Protein AF-A0A8X6W8P4-F1 (afdb_monomer_lite)

InterPro domains:
  IPR001584 Integrase, catalytic core [PS50994] (1-72)
  IPR012337 Ribonuclease H-li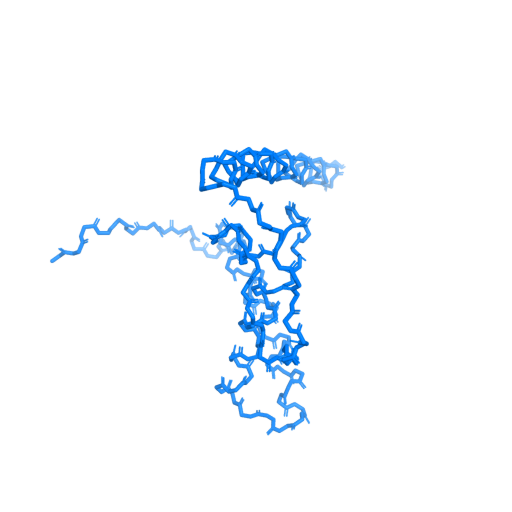ke superfamily [SSF53098] (2-75)
  IPR036397 Ribonuclease H superfamily [G3DSA:3.30.420.10] (1-125)

Structure (mmCIF, N/CA/C/O backbone):
data_AF-A0A8X6W8P4-F1
#
_entry.id   AF-A0A8X6W8P4-F1
#
loop_
_atom_site.group_PDB
_atom_site.id
_atom_site.type_symbol
_atom_site.label_atom_id
_atom_site.label_alt_id
_atom_site.label_comp_id
_atom_site.label_asym_id
_atom_site.label_entity_id
_atom_site.label_seq_id
_atom_site.pdbx_PDB_ins_code
_atom_site.Cartn_x
_atom_site.Cartn_y
_atom_site.Cartn_z
_atom_site.occupancy
_atom_site.B_iso_or_equiv
_atom_site.auth_seq_id
_atom_site.auth_comp_id
_atom_site.auth_asym_id
_atom_site.auth_atom_id
_atom_site.pdbx_PDB_model_num
ATOM 1 N N . MET A 1 1 ? -20.865 0.450 -24.410 1.00 62.03 1 MET A N 1
ATOM 2 C CA . MET A 1 1 ? -20.075 1.551 -23.809 1.00 62.03 1 MET A CA 1
ATOM 3 C C . MET A 1 1 ? -20.286 1.501 -22.303 1.00 62.03 1 MET A C 1
ATOM 5 O O . MET A 1 1 ? -21.433 1.430 -21.895 1.00 62.03 1 MET A O 1
ATOM 9 N N . THR A 1 2 ? -19.227 1.468 -21.494 1.00 86.62 2 THR A N 1
ATOM 10 C CA . THR A 1 2 ? -19.283 1.195 -20.038 1.00 86.62 2 THR A CA 1
ATOM 11 C C . THR A 1 2 ? -19.444 2.440 -19.149 1.00 86.62 2 THR A C 1
ATOM 13 O O . THR A 1 2 ? -19.436 2.308 -17.933 1.00 86.62 2 THR A O 1
ATOM 16 N N . GLY A 1 3 ? -19.582 3.646 -19.720 1.00 92.50 3 GLY A N 1
ATOM 17 C CA . GLY A 1 3 ? -19.753 4.895 -18.955 1.00 92.50 3 GLY A CA 1
ATOM 18 C C . GLY A 1 3 ? -18.490 5.417 -18.250 1.00 92.50 3 GLY A C 1
ATOM 19 O O . GLY A 1 3 ? -18.587 6.295 -17.401 1.00 92.50 3 GLY A O 1
ATOM 20 N N . ILE A 1 4 ? -17.308 4.888 -18.583 1.00 93.69 4 ILE A N 1
ATOM 21 C CA . ILE A 1 4 ? -16.035 5.240 -17.935 1.00 93.69 4 ILE A CA 1
ATOM 22 C C . ILE A 1 4 ? -15.380 6.435 -18.646 1.00 93.69 4 ILE A C 1
ATOM 24 O O . ILE A 1 4 ? -15.162 6.389 -19.857 1.00 93.69 4 ILE A O 1
ATOM 28 N N . ALA A 1 5 ? -15.021 7.475 -17.886 1.00 93.75 5 ALA A N 1
ATOM 29 C CA . ALA A 1 5 ? -14.245 8.616 -18.373 1.00 93.75 5 ALA A CA 1
ATOM 30 C C . ALA A 1 5 ? -12.735 8.326 -18.313 1.00 93.75 5 ALA A C 1
ATOM 32 O O . ALA A 1 5 ? -12.206 7.940 -17.269 1.00 93.75 5 ALA A O 1
ATOM 33 N N . LEU A 1 6 ? -12.035 8.519 -19.433 1.00 92.00 6 LEU A N 1
ATOM 34 C CA . LEU A 1 6 ? -10.585 8.337 -19.520 1.00 92.00 6 LEU A CA 1
ATOM 35 C C . LEU A 1 6 ? -9.865 9.654 -19.220 1.00 92.00 6 LEU A C 1
ATOM 37 O O . LEU A 1 6 ? -10.115 10.670 -19.867 1.00 92.00 6 LEU A O 1
ATOM 41 N N . HIS A 1 7 ? -8.937 9.619 -18.265 1.00 91.00 7 HIS A N 1
ATOM 42 C CA . HIS A 1 7 ? -8.077 10.748 -17.923 1.00 91.00 7 HIS A CA 1
ATOM 43 C C . HIS A 1 7 ? -6.643 10.461 -18.368 1.00 91.00 7 HIS A C 1
ATOM 45 O O . HIS A 1 7 ? -6.074 9.425 -18.028 1.00 91.00 7 HIS A O 1
ATOM 51 N N . HIS A 1 8 ? -6.055 11.392 -19.120 1.00 92.38 8 HIS A N 1
ATOM 52 C CA . HIS A 1 8 ? -4.687 11.292 -19.620 1.00 92.38 8 HIS A CA 1
ATOM 53 C C . HIS A 1 8 ? -3.802 12.359 -18.989 1.00 92.38 8 HIS A C 1
ATOM 55 O O . HIS A 1 8 ? -4.235 13.482 -18.731 1.00 92.38 8 HIS A O 1
ATOM 61 N N . THR A 1 9 ? -2.541 12.007 -18.768 1.00 93.31 9 THR A N 1
ATOM 62 C CA . THR A 1 9 ? -1.517 12.941 -18.303 1.00 93.31 9 THR A CA 1
ATOM 63 C C . THR A 1 9 ? -0.711 13.454 -19.490 1.00 93.31 9 THR A C 1
ATOM 65 O O . THR A 1 9 ? -0.744 12.886 -20.585 1.00 93.31 9 THR A O 1
ATOM 68 N N . THR A 1 10 ? 0.010 14.559 -19.301 1.00 93.38 10 THR A N 1
ATOM 69 C CA . THR A 1 10 ? 0.905 15.069 -20.341 1.00 93.38 10 THR A CA 1
ATOM 70 C C . THR A 1 10 ? 2.043 14.085 -20.613 1.00 93.38 10 THR A C 1
ATOM 72 O O . THR A 1 10 ? 2.501 13.357 -19.727 1.00 93.38 10 THR A O 1
ATOM 75 N N . SER A 1 11 ? 2.514 14.061 -21.862 1.00 92.69 11 SER A N 1
ATOM 76 C CA . SER A 1 11 ? 3.620 13.189 -22.263 1.00 92.69 11 SER A CA 1
ATOM 77 C C . SER A 1 11 ? 4.849 13.410 -21.376 1.00 92.69 11 SER A C 1
ATOM 79 O O . SER A 1 11 ? 5.188 14.546 -21.044 1.00 92.69 11 SER A O 1
ATOM 81 N N . ARG A 1 12 ? 5.518 12.312 -20.999 1.00 88.38 12 ARG A N 1
ATOM 82 C CA . ARG A 1 12 ? 6.723 12.303 -20.146 1.00 88.38 12 ARG A CA 1
ATOM 83 C C . ARG A 1 12 ? 6.540 12.986 -18.782 1.00 88.38 12 ARG A C 1
ATOM 85 O O . ARG A 1 12 ? 7.508 13.480 -18.211 1.00 88.38 12 ARG A O 1
ATOM 92 N N . ASN A 1 13 ? 5.326 12.969 -18.227 1.00 91.38 13 ASN A N 1
ATOM 93 C CA . ASN A 1 13 ? 5.036 13.502 -16.897 1.00 91.38 13 ASN A CA 1
ATOM 94 C C . ASN A 1 13 ? 4.649 12.397 -15.888 1.00 91.38 13 ASN A C 1
ATOM 96 O O . ASN A 1 13 ? 3.495 12.329 -15.454 1.00 91.38 13 ASN A O 1
ATOM 100 N N . PRO A 1 14 ? 5.594 11.529 -15.473 1.00 89.62 14 PRO A N 1
ATOM 101 C CA . PRO A 1 14 ? 5.309 10.434 -14.538 1.00 89.62 14 PRO A CA 1
ATOM 102 C C . PRO A 1 14 ? 4.846 10.937 -13.163 1.00 89.62 14 PRO A C 1
ATOM 104 O O . PRO A 1 14 ? 4.115 10.248 -12.458 1.00 89.62 14 PRO A O 1
ATOM 107 N N . LYS A 1 15 ? 5.197 12.178 -12.791 1.00 88.62 15 LYS A N 1
ATOM 108 C CA . LYS A 1 15 ? 4.783 12.801 -11.524 1.00 88.62 15 LYS A CA 1
ATOM 109 C C . LYS A 1 15 ? 3.261 12.901 -11.395 1.00 88.62 15 LYS A C 1
ATOM 111 O O . LYS A 1 15 ? 2.744 12.781 -10.289 1.00 88.62 15 LYS A O 1
ATOM 116 N N . ALA A 1 16 ? 2.553 13.070 -12.512 1.00 89.69 16 ALA A N 1
ATOM 117 C CA . ALA A 1 16 ? 1.095 13.126 -12.523 1.00 89.69 16 ALA A CA 1
ATOM 118 C C . ALA A 1 16 ? 0.437 11.760 -12.229 1.00 89.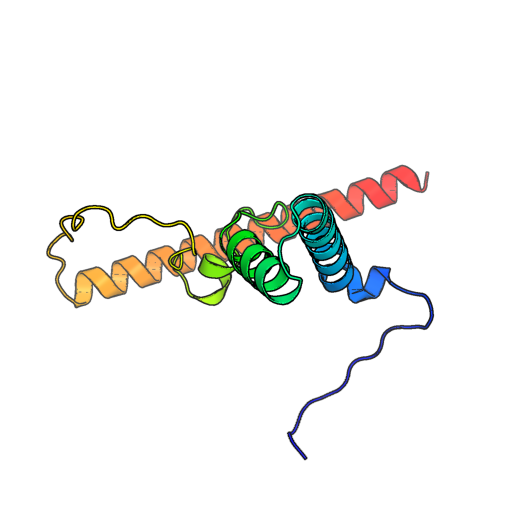69 16 ALA A C 1
ATOM 120 O O . ALA A 1 16 ? -0.690 11.724 -11.751 1.00 89.69 16 ALA A O 1
ATOM 121 N N . ASN A 1 17 ? 1.166 10.652 -12.417 1.00 91.94 17 ASN A N 1
ATOM 122 C CA . ASN A 1 17 ? 0.756 9.288 -12.059 1.00 91.94 17 ASN A CA 1
ATOM 123 C C . ASN A 1 17 ? 1.514 8.759 -10.830 1.00 91.94 17 ASN A C 1
ATOM 125 O O . ASN A 1 17 ? 1.753 7.557 -10.703 1.00 91.94 17 ASN A O 1
ATOM 129 N N . GLY A 1 18 ? 1.905 9.648 -9.910 1.00 89.31 18 GLY A N 1
ATOM 130 C CA . GLY A 1 18 ? 2.847 9.329 -8.835 1.00 89.31 18 GLY A CA 1
ATOM 131 C C . GLY A 1 18 ? 2.462 8.126 -7.965 1.00 89.31 18 GLY A C 1
ATOM 132 O O . GLY A 1 18 ? 3.348 7.396 -7.525 1.00 89.31 18 GLY A O 1
ATOM 133 N N . GLN A 1 19 ? 1.168 7.870 -7.747 1.00 87.25 19 GLN A N 1
ATOM 134 C CA . GLN A 1 19 ? 0.732 6.692 -6.986 1.00 87.25 19 GLN A CA 1
ATOM 135 C C . GLN A 1 19 ? 1.033 5.384 -7.720 1.00 87.25 19 GLN A C 1
ATOM 137 O O . GLN A 1 19 ? 1.669 4.497 -7.152 1.00 87.25 19 GLN A O 1
ATOM 142 N N . SER A 1 20 ? 0.653 5.289 -8.996 1.00 91.44 20 SER A N 1
ATOM 143 C CA . SER A 1 20 ? 0.943 4.119 -9.828 1.00 91.44 20 SER A CA 1
ATOM 144 C C . SER A 1 20 ? 2.449 3.898 -9.972 1.00 91.44 20 SER A C 1
ATOM 146 O O . SER A 1 20 ? 2.916 2.771 -9.863 1.00 91.44 20 SER A O 1
ATOM 148 N N . GLU A 1 21 ? 3.235 4.966 -10.130 1.00 94.06 21 GLU A N 1
ATOM 149 C CA . GLU A 1 21 ? 4.699 4.866 -10.217 1.00 94.06 21 GLU A CA 1
ATOM 150 C C . GLU A 1 21 ? 5.335 4.326 -8.924 1.00 94.06 21 GLU A C 1
ATOM 152 O O . GLU A 1 21 ? 6.236 3.481 -8.966 1.00 94.06 21 GLU A O 1
ATOM 157 N N . ARG A 1 22 ? 4.848 4.759 -7.751 1.00 90.38 22 ARG A N 1
ATOM 158 C CA . ARG A 1 22 ? 5.314 4.233 -6.455 1.00 90.38 22 ARG A CA 1
ATOM 159 C C . ARG A 1 22 ? 4.961 2.757 -6.281 1.00 90.38 22 ARG A C 1
ATOM 161 O O . ARG A 1 22 ? 5.818 1.990 -5.843 1.00 90.38 22 ARG A O 1
ATOM 168 N N . ILE A 1 23 ? 3.747 2.356 -6.661 1.00 92.31 23 ILE A N 1
ATOM 169 C CA . ILE A 1 23 ? 3.320 0.948 -6.647 1.00 92.31 23 ILE A CA 1
ATOM 170 C C . ILE A 1 23 ? 4.216 0.118 -7.560 1.00 92.31 23 ILE A C 1
ATOM 172 O O . ILE A 1 23 ? 4.798 -0.866 -7.115 1.00 92.31 23 ILE A O 1
ATOM 176 N N . ASN A 1 24 ? 4.404 0.559 -8.804 1.00 94.50 24 ASN A N 1
ATOM 177 C CA . ASN A 1 24 ? 5.239 -0.132 -9.784 1.00 94.50 24 ASN A CA 1
ATOM 178 C C . ASN A 1 24 ? 6.677 -0.311 -9.287 1.00 94.50 24 ASN A C 1
ATOM 180 O O . ASN A 1 24 ? 7.286 -1.352 -9.521 1.00 94.50 24 ASN A O 1
ATOM 184 N N . THR A 1 25 ? 7.218 0.686 -8.586 1.00 94.62 25 THR A N 1
ATOM 185 C CA . THR A 1 25 ? 8.553 0.602 -7.980 1.00 94.62 25 THR A CA 1
ATOM 186 C C . THR A 1 25 ? 8.609 -0.489 -6.909 1.00 94.62 25 THR A C 1
ATOM 188 O O . THR A 1 25 ? 9.513 -1.323 -6.931 1.00 94.62 25 THR A O 1
ATOM 191 N N . SER A 1 26 ? 7.627 -0.526 -6.003 1.00 93.81 26 SER A N 1
ATOM 192 C CA . SER A 1 26 ? 7.569 -1.547 -4.952 1.00 93.81 26 SER A CA 1
ATOM 193 C C . SER A 1 26 ? 7.330 -2.950 -5.515 1.00 93.81 26 SER A C 1
ATOM 195 O O . SER A 1 26 ? 7.955 -3.899 -5.049 1.00 93.81 26 SER A O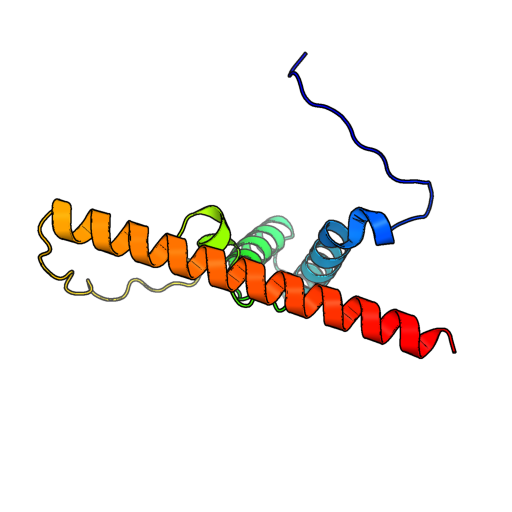 1
ATOM 197 N N . LEU A 1 27 ? 6.463 -3.080 -6.522 1.00 96.19 27 LEU A N 1
ATOM 198 C CA . LEU A 1 27 ? 6.170 -4.343 -7.199 1.00 96.19 27 LEU A CA 1
ATOM 199 C C . LEU A 1 27 ? 7.423 -4.909 -7.865 1.00 96.19 27 LEU A C 1
ATOM 201 O O . LEU A 1 27 ? 7.758 -6.072 -7.657 1.00 96.19 27 LEU A O 1
ATOM 205 N N . LYS A 1 28 ? 8.158 -4.071 -8.606 1.00 96.75 28 LYS A N 1
ATOM 206 C CA . LYS A 1 28 ? 9.431 -4.462 -9.226 1.00 96.75 28 LYS A CA 1
ATOM 207 C C . LYS A 1 28 ? 10.438 -4.946 -8.189 1.00 96.75 28 LYS A C 1
ATOM 209 O O . LYS A 1 28 ? 11.058 -5.978 -8.406 1.00 96.75 28 LYS A O 1
ATOM 214 N N . ALA A 1 29 ? 10.577 -4.238 -7.067 1.00 95.69 29 ALA A N 1
ATOM 215 C CA . ALA A 1 29 ? 11.495 -4.640 -6.003 1.00 95.69 29 ALA A CA 1
ATOM 216 C C . ALA A 1 29 ? 11.146 -6.026 -5.434 1.00 95.69 29 ALA A C 1
ATOM 218 O O . ALA A 1 29 ? 12.031 -6.867 -5.294 1.00 95.69 29 ALA A O 1
ATOM 219 N N . THR A 1 30 ? 9.862 -6.294 -5.167 1.00 95.38 30 THR A N 1
ATOM 220 C CA . THR A 1 30 ? 9.414 -7.613 -4.694 1.00 95.38 30 THR A CA 1
ATOM 221 C C . THR A 1 30 ? 9.644 -8.703 -5.737 1.00 95.38 30 THR A C 1
ATOM 223 O O . THR A 1 30 ? 10.179 -9.752 -5.396 1.00 95.38 30 THR A O 1
ATOM 226 N N . ILE A 1 31 ? 9.286 -8.462 -7.003 1.00 96.75 31 ILE A N 1
ATOM 227 C CA . ILE A 1 31 ? 9.466 -9.448 -8.077 1.00 96.75 31 ILE A CA 1
ATOM 228 C C . ILE A 1 31 ? 10.943 -9.791 -8.257 1.00 96.75 31 ILE A C 1
ATOM 230 O O . ILE A 1 31 ? 11.275 -10.968 -8.309 1.00 96.75 31 ILE A O 1
ATOM 234 N N . LEU A 1 32 ? 11.828 -8.792 -8.317 1.00 97.00 32 LEU A N 1
ATOM 235 C CA . LEU A 1 32 ? 13.267 -9.025 -8.468 1.00 97.00 32 LEU A CA 1
ATOM 236 C C . LEU A 1 32 ? 13.826 -9.827 -7.289 1.00 97.00 32 LEU A C 1
ATOM 238 O O . LEU A 1 32 ? 14.501 -10.827 -7.500 1.00 97.00 32 LEU A O 1
ATOM 242 N N . SER A 1 33 ? 13.463 -9.449 -6.060 1.00 96.31 33 SER A N 1
ATOM 243 C CA . SER A 1 33 ? 13.900 -10.170 -4.863 1.00 96.31 33 SER A CA 1
ATOM 244 C C . SER A 1 33 ? 13.428 -11.625 -4.844 1.00 96.31 33 SER A C 1
ATOM 246 O O . SER A 1 33 ? 14.173 -12.498 -4.420 1.00 96.31 33 SER A O 1
ATOM 248 N N . LEU A 1 34 ? 12.201 -11.906 -5.285 1.00 96.00 34 LEU A N 1
ATOM 249 C CA . LEU A 1 34 ? 11.661 -13.267 -5.309 1.00 96.00 34 LEU A CA 1
ATOM 250 C C . LEU A 1 34 ? 12.184 -14.084 -6.500 1.00 96.00 34 LEU A C 1
ATOM 252 O O . LEU A 1 34 ? 12.360 -15.298 -6.381 1.00 96.00 34 LEU A O 1
ATOM 256 N N . ALA A 1 35 ? 12.499 -13.429 -7.618 1.00 96.19 35 ALA A N 1
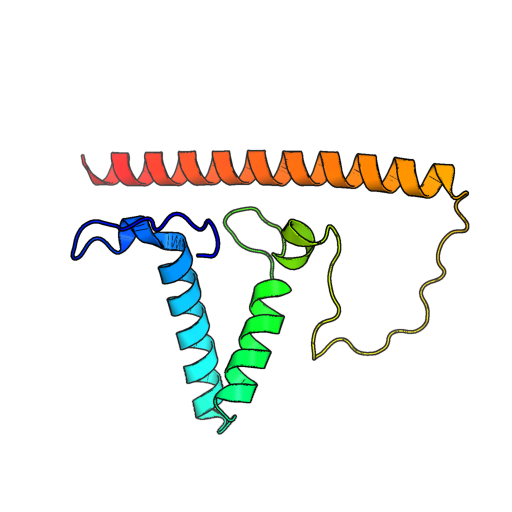ATOM 257 C CA . ALA A 1 35 ? 13.130 -14.060 -8.771 1.00 96.19 35 ALA A CA 1
ATOM 258 C C . ALA A 1 35 ? 14.527 -14.609 -8.429 1.00 96.19 35 ALA A C 1
ATOM 260 O O . ALA A 1 35 ? 14.861 -15.710 -8.868 1.00 96.19 35 ALA A O 1
ATOM 261 N N . ASP A 1 36 ? 15.296 -13.923 -7.572 1.00 96.12 36 ASP A N 1
ATOM 262 C CA . ASP A 1 36 ? 16.583 -14.423 -7.052 1.00 96.12 36 ASP A CA 1
ATOM 263 C C . ASP A 1 36 ? 16.427 -15.752 -6.286 1.00 96.12 36 ASP A C 1
ATOM 265 O O . ASP A 1 36 ? 17.337 -16.584 -6.247 1.00 96.12 36 ASP A O 1
ATOM 269 N N . HIS A 1 37 ? 15.235 -15.999 -5.739 1.00 95.50 37 HIS A N 1
ATOM 270 C CA . HIS A 1 37 ? 14.851 -17.242 -5.071 1.00 95.50 37 HIS A CA 1
ATOM 271 C C . HIS A 1 37 ? 14.094 -18.224 -5.979 1.00 95.50 37 HIS A C 1
ATOM 273 O O . HIS A 1 37 ? 13.535 -19.205 -5.488 1.00 95.50 37 HIS A O 1
ATOM 279 N N . LYS A 1 38 ? 14.093 -17.998 -7.301 1.00 96.44 38 LYS A N 1
ATOM 280 C CA . LYS A 1 38 ? 13.409 -18.824 -8.314 1.00 96.44 38 LYS A CA 1
ATOM 281 C C . LYS A 1 38 ? 11.899 -18.964 -8.091 1.00 96.44 38 LYS A C 1
ATOM 283 O O . LYS A 1 38 ? 11.304 -19.965 -8.488 1.00 96.44 38 LYS A O 1
ATOM 288 N N . VAL A 1 39 ? 11.279 -17.975 -7.455 1.00 96.38 39 VAL A N 1
ATOM 289 C CA . VAL A 1 39 ? 9.821 -17.902 -7.338 1.00 96.38 39 VAL A CA 1
ATOM 290 C C . VAL A 1 39 ? 9.245 -17.513 -8.695 1.00 96.38 39 VAL A C 1
ATOM 292 O O . VAL A 1 39 ? 9.753 -16.605 -9.353 1.00 96.38 39 VAL A O 1
ATOM 295 N N . ASP A 1 40 ? 8.184 -18.202 -9.108 1.00 96.56 40 ASP A N 1
ATOM 296 C CA . ASP A 1 40 ? 7.476 -17.891 -10.346 1.00 96.56 40 ASP A CA 1
ATOM 297 C C . ASP A 1 40 ? 6.881 -16.472 -10.327 1.00 96.56 40 ASP A C 1
ATOM 299 O O . ASP A 1 40 ? 6.497 -15.954 -9.273 1.00 96.56 40 ASP A O 1
ATOM 303 N N . PHE A 1 41 ? 6.793 -15.846 -11.501 1.00 95.56 4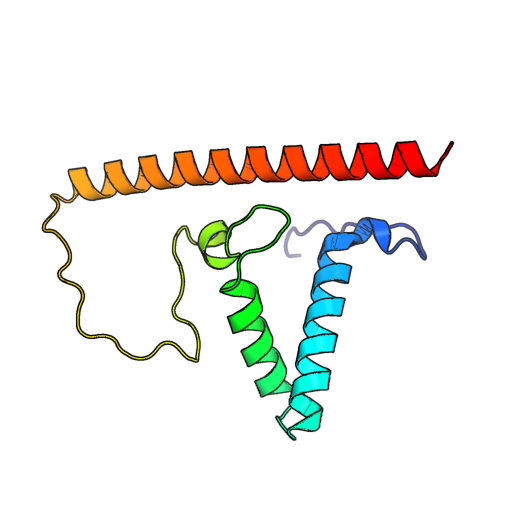1 PHE A N 1
ATOM 304 C CA . PHE A 1 41 ? 6.302 -14.478 -11.638 1.00 95.56 41 PHE A CA 1
ATOM 305 C C . PHE A 1 41 ? 4.889 -14.302 -11.066 1.00 95.56 41 PHE A C 1
ATOM 307 O O . PHE A 1 41 ? 4.656 -13.348 -10.320 1.00 95.56 41 PHE A O 1
ATOM 314 N N . ASP A 1 42 ? 3.964 -15.220 -11.351 1.00 96.00 42 ASP A N 1
ATOM 315 C CA . ASP A 1 42 ? 2.574 -15.094 -10.907 1.00 96.00 42 ASP A CA 1
ATOM 316 C C . ASP A 1 42 ? 2.478 -15.200 -9.381 1.00 96.00 42 ASP A C 1
ATOM 318 O O . ASP A 1 42 ? 1.768 -14.424 -8.729 1.00 96.00 42 ASP A O 1
ATOM 322 N N . LEU A 1 43 ? 3.264 -16.106 -8.788 1.00 94.31 43 LEU A N 1
ATOM 323 C CA . LEU A 1 43 ? 3.362 -16.232 -7.337 1.00 94.31 43 LEU A CA 1
ATOM 324 C C . LEU A 1 43 ? 4.003 -14.986 -6.713 1.00 94.31 43 LEU A C 1
ATOM 326 O O . LEU A 1 43 ? 3.508 -14.491 -5.702 1.00 94.31 43 LEU A O 1
ATOM 330 N N . ALA A 1 44 ? 5.048 -14.427 -7.323 1.00 95.88 44 ALA A N 1
ATOM 331 C CA . ALA A 1 44 ? 5.681 -13.201 -6.846 1.00 95.88 44 ALA A CA 1
ATOM 332 C C . ALA A 1 44 ? 4.714 -12.004 -6.859 1.00 95.88 44 ALA A C 1
ATOM 334 O O . ALA A 1 44 ? 4.689 -11.214 -5.910 1.00 95.88 44 ALA A O 1
ATOM 335 N N . VAL A 1 45 ? 3.871 -11.893 -7.890 1.00 95.44 45 VAL A N 1
ATOM 336 C CA . VAL A 1 45 ? 2.811 -10.876 -7.972 1.00 95.44 45 VAL A CA 1
ATOM 337 C C . VAL A 1 45 ? 1.757 -11.091 -6.884 1.00 95.44 45 VAL A C 1
ATOM 339 O O . VAL A 1 45 ? 1.371 -10.132 -6.209 1.00 95.44 45 VAL A O 1
ATOM 342 N N . ALA A 1 46 ? 1.307 -12.330 -6.669 1.00 93.50 46 ALA A N 1
ATOM 343 C CA . ALA A 1 46 ? 0.339 -12.652 -5.621 1.00 93.50 46 ALA A CA 1
ATOM 344 C C . ALA A 1 46 ? 0.883 -12.329 -4.218 1.00 93.50 46 ALA A C 1
ATOM 346 O O . ALA A 1 46 ? 0.192 -11.707 -3.405 1.00 93.50 46 ALA A O 1
ATOM 347 N N . VAL A 1 47 ? 2.147 -12.678 -3.966 1.00 93.69 47 VAL A N 1
ATOM 348 C CA . VAL A 1 47 ? 2.869 -12.356 -2.732 1.00 93.69 47 VAL A CA 1
ATOM 349 C C . VAL A 1 47 ? 2.957 -10.844 -2.541 1.00 93.69 47 VAL A C 1
ATOM 351 O O . VAL A 1 47 ? 2.573 -10.338 -1.484 1.00 93.69 47 VAL A O 1
ATOM 354 N N . HIS A 1 48 ? 3.384 -10.103 -3.569 1.00 94.62 48 HIS A N 1
ATOM 355 C CA . HIS A 1 48 ? 3.451 -8.646 -3.504 1.00 94.62 48 HIS A CA 1
ATOM 356 C C . HIS A 1 48 ? 2.091 -8.030 -3.178 1.00 94.62 48 HIS A C 1
ATOM 358 O O . HIS A 1 48 ? 2.009 -7.180 -2.296 1.00 94.62 48 HIS A O 1
ATOM 364 N N . LYS A 1 49 ? 1.020 -8.472 -3.847 1.00 93.62 49 LYS A N 1
ATOM 365 C CA . LYS A 1 49 ? -0.340 -7.983 -3.594 1.00 93.62 49 LYS A CA 1
ATOM 366 C C . LYS A 1 49 ? -0.737 -8.178 -2.131 1.00 93.62 49 LYS A C 1
ATOM 368 O O . LYS A 1 49 ? -1.221 -7.232 -1.515 1.00 93.62 49 LYS A O 1
ATOM 373 N N . SER A 1 50 ? -0.510 -9.372 -1.576 1.00 92.56 50 SER A N 1
ATOM 374 C CA . SER A 1 50 ? -0.821 -9.661 -0.171 1.00 92.56 50 SER A CA 1
ATOM 375 C C . SER A 1 50 ? -0.046 -8.728 0.762 1.00 92.56 50 SER A C 1
ATOM 377 O O . SER A 1 50 ? -0.644 -8.072 1.609 1.00 92.56 50 SER A O 1
ATOM 379 N N . PHE A 1 51 ? 1.271 -8.604 0.581 1.00 91.88 51 PHE A N 1
ATOM 380 C CA . PHE A 1 51 ? 2.090 -7.731 1.423 1.00 91.88 51 PHE A CA 1
ATOM 381 C C . PHE A 1 51 ? 1.726 -6.254 1.280 1.00 91.88 51 PHE A C 1
ATOM 383 O O . PHE A 1 51 ? 1.605 -5.556 2.284 1.00 91.88 51 PHE A O 1
ATOM 390 N N . TYR A 1 52 ? 1.540 -5.767 0.055 1.00 92.94 52 TYR A N 1
ATOM 391 C CA . TYR A 1 52 ? 1.223 -4.367 -0.215 1.00 92.94 52 TYR A CA 1
ATOM 392 C C . TYR A 1 52 ? -0.095 -3.949 0.441 1.00 92.94 52 TYR A C 1
ATOM 394 O O . TYR A 1 52 ? -0.173 -2.865 1.023 1.00 92.94 52 TYR A O 1
ATOM 402 N N . ASN A 1 53 ? -1.100 -4.825 0.383 1.00 92.38 53 ASN A N 1
ATOM 403 C CA . ASN A 1 53 ? -2.415 -4.601 0.971 1.00 92.38 53 ASN A CA 1
ATOM 404 C C . ASN A 1 53 ? -2.431 -4.736 2.502 1.00 92.38 53 ASN A C 1
ATOM 406 O O . ASN A 1 53 ? -3.158 -3.994 3.164 1.00 92.38 53 ASN A O 1
ATOM 410 N N . GLY A 1 54 ? -1.590 -5.618 3.053 1.00 91.81 54 GLY A N 1
ATOM 411 C CA . GLY A 1 54 ? -1.462 -5.863 4.493 1.00 91.81 54 GLY A CA 1
ATOM 412 C C . GLY A 1 54 ? -0.458 -4.970 5.229 1.00 91.81 54 GLY A C 1
ATOM 413 O O . GLY A 1 54 ? -0.404 -4.990 6.457 1.00 91.81 54 GLY A O 1
ATOM 414 N N . THR A 1 55 ? 0.345 -4.172 4.520 1.00 91.50 55 THR A N 1
ATOM 415 C CA . THR A 1 55 ? 1.391 -3.331 5.129 1.00 91.50 55 THR A CA 1
ATOM 416 C C . THR A 1 55 ? 0.939 -1.882 5.256 1.00 91.50 55 THR A C 1
ATOM 418 O O . THR A 1 55 ? 0.302 -1.326 4.364 1.00 91.50 55 THR A O 1
ATOM 421 N N . LYS A 1 56 ? 1.289 -1.231 6.372 1.00 93.12 56 LYS A N 1
ATOM 422 C CA . LYS A 1 56 ? 0.978 0.187 6.596 1.00 93.12 56 LYS A CA 1
ATOM 423 C C . LYS A 1 56 ? 1.739 1.071 5.614 1.00 93.12 56 LYS A C 1
ATOM 425 O O . LYS A 1 56 ? 2.963 0.993 5.517 1.00 93.12 56 LYS A O 1
ATOM 430 N N . HIS A 1 57 ? 1.033 1.964 4.928 1.00 91.38 57 HIS A N 1
ATOM 431 C CA . HIS A 1 57 ? 1.662 2.917 4.014 1.00 91.38 57 HIS A CA 1
ATOM 432 C C . HIS A 1 57 ? 2.079 4.190 4.733 1.00 91.38 57 HIS A C 1
ATOM 434 O O . HIS A 1 57 ? 1.334 4.737 5.540 1.00 91.38 57 HIS A O 1
ATOM 440 N N . SER A 1 58 ? 3.247 4.724 4.384 1.00 87.81 58 SER A N 1
ATOM 441 C CA . SER A 1 58 ? 3.797 5.942 4.996 1.00 87.81 58 SER A CA 1
ATOM 442 C C . SER A 1 58 ? 2.989 7.217 4.725 1.00 87.81 58 SER A C 1
ATOM 444 O O . SER A 1 58 ? 3.127 8.191 5.460 1.00 87.81 58 SER A O 1
ATOM 446 N N . SER A 1 59 ? 2.140 7.224 3.694 1.00 85.50 59 SER A N 1
ATOM 447 C CA . SER A 1 59 ? 1.299 8.368 3.322 1.00 85.50 59 SER A CA 1
ATOM 448 C C . SER A 1 59 ? 0.135 8.603 4.288 1.00 85.50 59 SER A C 1
ATOM 450 O O . SER A 1 59 ? -0.205 9.749 4.558 1.00 85.50 59 SER A O 1
ATOM 452 N N . HIS A 1 60 ? -0.477 7.539 4.810 1.00 88.44 60 HIS A N 1
ATOM 453 C CA . HIS A 1 60 ? -1.641 7.646 5.698 1.00 88.44 60 HIS A CA 1
ATOM 454 C C . HIS A 1 60 ? -1.510 6.857 7.005 1.00 88.44 60 HIS A C 1
ATOM 456 O O . HIS A 1 60 ? -2.286 7.092 7.923 1.00 88.44 60 HIS A O 1
ATOM 462 N N . GLY A 1 61 ? -0.535 5.957 7.137 1.00 91.44 61 GLY A N 1
ATOM 463 C CA . GLY A 1 61 ? -0.267 5.182 8.355 1.00 91.44 61 GLY A CA 1
ATOM 464 C C . GLY A 1 61 ? -1.132 3.930 8.537 1.00 91.44 61 GLY A C 1
ATOM 465 O O . GLY A 1 61 ? -1.017 3.256 9.560 1.00 91.44 61 GLY A O 1
ATOM 466 N N . PHE A 1 62 ? -1.965 3.591 7.552 1.00 93.88 62 PHE A N 1
ATOM 467 C CA . PHE A 1 62 ? -2.876 2.438 7.584 1.00 93.88 62 PHE A CA 1
ATOM 468 C C . PHE A 1 62 ? -2.564 1.459 6.451 1.00 93.88 62 PHE A C 1
ATOM 470 O O . PHE A 1 62 ? -1.838 1.802 5.518 1.00 93.88 62 PHE A O 1
ATOM 477 N N . THR A 1 63 ? -3.083 0.238 6.546 1.00 93.81 63 THR A N 1
ATOM 478 C CA . THR A 1 63 ? -3.006 -0.772 5.482 1.00 93.81 63 THR A CA 1
ATOM 479 C C . THR A 1 63 ? -4.068 -0.474 4.414 1.00 93.81 63 THR A C 1
ATOM 481 O O . THR A 1 63 ? -5.154 -0.007 4.774 1.00 93.81 63 THR A O 1
ATOM 484 N N . PRO A 1 64 ? -3.813 -0.702 3.113 1.00 93.62 64 PRO A N 1
ATOM 485 C CA . PRO A 1 64 ? -4.851 -0.573 2.089 1.00 93.62 64 PRO A CA 1
ATOM 486 C C . PRO A 1 64 ? -6.111 -1.396 2.373 1.00 93.62 64 PRO A C 1
ATOM 488 O O . PRO A 1 64 ? -7.208 -0.917 2.093 1.00 93.62 64 PRO A O 1
ATOM 491 N N . ASP A 1 65 ? -5.975 -2.574 2.988 1.00 94.19 65 ASP A N 1
ATOM 492 C CA . ASP A 1 65 ? -7.125 -3.397 3.376 1.00 94.19 65 ASP A CA 1
ATOM 493 C C . ASP A 1 65 ? -8.055 -2.668 4.350 1.00 94.19 65 ASP A C 1
ATOM 495 O O . ASP A 1 65 ? -9.263 -2.602 4.127 1.00 94.19 65 ASP A O 1
ATOM 499 N N . ILE A 1 66 ? -7.495 -2.029 5.381 1.00 94.12 66 ILE A N 1
ATOM 500 C CA . ILE A 1 66 ? -8.270 -1.200 6.308 1.00 94.12 66 ILE A CA 1
ATOM 501 C C . ILE A 1 66 ? -8.939 -0.035 5.575 1.00 94.12 66 ILE A C 1
ATOM 503 O O . ILE A 1 66 ? -10.103 0.260 5.832 1.00 94.12 66 ILE A O 1
ATOM 507 N N . VAL A 1 67 ? -8.215 0.637 4.677 1.00 92.88 67 VAL A N 1
ATOM 508 C CA . VAL A 1 67 ? -8.737 1.815 3.967 1.00 92.88 67 VAL A CA 1
ATOM 509 C C . VAL A 1 67 ? -9.903 1.438 3.052 1.00 92.88 67 VAL A C 1
ATOM 511 O O . VAL A 1 67 ? -10.855 2.207 2.934 1.00 92.88 67 VAL A O 1
ATOM 514 N N . HIS A 1 68 ? -9.836 0.275 2.403 1.00 91.69 68 HIS A N 1
ATOM 515 C CA . HIS A 1 68 ? -10.832 -0.136 1.419 1.00 91.69 68 HIS A CA 1
ATOM 516 C C . HIS A 1 68 ? -11.997 -0.925 2.027 1.00 91.69 68 HIS A C 1
ATOM 518 O O . HIS A 1 68 ? -13.141 -0.736 1.619 1.00 91.69 68 HIS A O 1
ATOM 524 N N . PHE A 1 69 ? -11.723 -1.785 3.011 1.00 91.44 69 PHE A N 1
ATOM 525 C CA . PHE A 1 69 ? -12.699 -2.724 3.572 1.00 91.44 69 PHE A CA 1
ATOM 526 C C . PHE A 1 69 ? -13.070 -2.444 5.031 1.00 91.44 69 PHE A C 1
ATOM 528 O O . PHE A 1 69 ? -13.934 -3.128 5.574 1.00 91.44 69 PHE A O 1
ATOM 535 N N . GLY A 1 70 ? -12.408 -1.494 5.698 1.00 90.12 70 GLY A N 1
ATOM 536 C CA . GLY A 1 70 ? -12.635 -1.205 7.118 1.00 90.12 70 GLY A CA 1
ATOM 537 C C . GLY A 1 70 ? -12.117 -2.287 8.074 1.00 90.12 70 GLY A C 1
ATOM 538 O O . GLY A 1 70 ? -12.397 -2.236 9.268 1.00 90.12 70 GLY A O 1
ATOM 539 N N . ARG A 1 71 ? -11.370 -3.275 7.568 1.00 88.00 71 ARG A N 1
ATOM 540 C CA . ARG A 1 71 ? -10.806 -4.392 8.337 1.00 88.00 71 ARG A CA 1
ATOM 541 C C . ARG A 1 71 ? -9.511 -4.883 7.702 1.00 88.00 71 ARG A C 1
ATOM 543 O O . ARG A 1 71 ? -9.307 -4.701 6.507 1.00 88.00 71 ARG A O 1
ATOM 550 N N . ASN A 1 72 ? -8.672 -5.555 8.483 1.00 86.06 72 ASN A N 1
ATOM 551 C CA . ASN A 1 72 ? -7.550 -6.301 7.918 1.00 86.06 72 ASN A CA 1
ATOM 552 C C . ASN A 1 72 ? -8.071 -7.598 7.296 1.00 86.06 72 ASN A C 1
ATOM 554 O O . ASN A 1 72 ? -8.888 -8.292 7.908 1.00 86.06 72 ASN A O 1
ATOM 558 N N . LEU A 1 73 ? -7.622 -7.899 6.081 1.00 86.56 73 LEU A N 1
ATOM 559 C CA . LEU A 1 73 ? -7.870 -9.189 5.457 1.00 86.56 73 LEU A CA 1
ATOM 560 C C . LEU A 1 73 ? -6.781 -10.176 5.868 1.00 86.56 73 LEU A C 1
ATOM 562 O O . LEU A 1 73 ? -5.667 -9.773 6.200 1.00 86.56 73 LEU A O 1
ATOM 566 N N . SER A 1 74 ? -7.119 -11.463 5.830 1.00 85.25 74 SER A N 1
ATOM 567 C CA . SER A 1 74 ? -6.141 -12.512 6.089 1.00 85.25 74 SER A CA 1
ATOM 568 C C . SER A 1 74 ? -5.089 -12.544 4.989 1.00 85.25 74 SER A C 1
ATOM 570 O O . SER A 1 74 ? -5.417 -12.571 3.799 1.00 85.25 74 SER A O 1
ATOM 572 N N . LEU A 1 75 ? -3.827 -12.544 5.395 1.00 84.00 75 LEU A N 1
ATOM 573 C CA . LEU A 1 75 ? -2.682 -12.609 4.498 1.00 84.00 75 LEU A CA 1
ATOM 574 C C . LEU A 1 75 ? -2.338 -14.066 4.181 1.00 84.00 75 LEU A C 1
ATOM 576 O O . LEU A 1 75 ? -2.679 -14.984 4.922 1.00 84.00 75 LEU A O 1
ATOM 580 N N . ILE A 1 76 ? -1.618 -14.289 3.079 1.00 79.81 76 ILE A N 1
ATOM 581 C CA . ILE A 1 76 ? -1.218 -15.639 2.629 1.00 79.81 76 ILE A CA 1
ATOM 582 C C . ILE A 1 76 ? -0.307 -16.390 3.620 1.00 79.81 76 ILE A C 1
ATOM 584 O O . ILE A 1 76 ? -0.066 -17.580 3.451 1.00 79.81 76 ILE A O 1
ATOM 588 N N . PHE A 1 77 ? 0.219 -15.689 4.623 1.00 75.38 77 PHE A N 1
ATOM 589 C CA . PHE A 1 77 ? 1.082 -16.213 5.680 1.00 75.38 77 PHE A CA 1
ATOM 590 C C . PHE A 1 77 ? 0.434 -16.131 7.068 1.00 75.38 77 PHE A C 1
ATOM 592 O O . PHE A 1 77 ? 1.098 -16.442 8.057 1.00 75.38 77 PHE A O 1
ATOM 599 N N . ASP A 1 78 ? -0.836 -15.726 7.160 1.00 78.19 78 ASP A N 1
ATOM 600 C CA . ASP A 1 78 ? -1.553 -15.787 8.428 1.00 78.19 78 ASP A CA 1
ATOM 601 C C . ASP A 1 78 ? -1.752 -17.254 8.811 1.00 78.19 78 ASP A C 1
ATOM 603 O O . ASP A 1 78 ? -2.396 -18.036 8.108 1.00 78.19 78 ASP A O 1
ATOM 607 N N . THR A 1 79 ? -1.175 -17.646 9.940 1.00 69.50 79 THR A N 1
ATOM 608 C CA . THR A 1 79 ? -1.464 -18.928 10.571 1.00 69.50 79 THR A CA 1
ATOM 609 C C . THR A 1 79 ? -2.848 -18.879 11.209 1.00 69.50 79 THR A C 1
ATOM 611 O O . THR A 1 79 ? -3.262 -17.855 11.747 1.00 69.50 79 THR A O 1
ATOM 614 N N . ILE A 1 80 ? -3.572 -20.003 11.170 1.00 64.56 80 ILE A N 1
ATOM 615 C CA . ILE A 1 80 ? -4.851 -20.151 11.873 1.00 64.56 80 ILE A CA 1
ATOM 616 C C . ILE A 1 80 ? -4.558 -20.082 13.376 1.00 64.56 80 ILE A C 1
ATOM 618 O O . ILE A 1 80 ? -4.185 -21.076 13.997 1.00 64.56 80 ILE A O 1
ATOM 622 N N . THR A 1 81 ? -4.673 -18.897 13.964 1.00 63.44 81 THR A N 1
ATOM 623 C CA . THR A 1 81 ? -4.676 -18.733 15.415 1.00 63.44 81 THR A CA 1
ATOM 624 C C . THR A 1 81 ? -5.980 -19.291 15.977 1.00 63.44 81 THR A C 1
ATOM 626 O O . THR A 1 81 ? -7.020 -19.267 15.313 1.00 63.44 81 THR A O 1
ATOM 629 N N . ALA A 1 82 ? -5.922 -19.820 17.203 1.00 64.50 82 ALA A N 1
ATOM 630 C CA . ALA A 1 82 ? -7.100 -20.312 17.911 1.00 64.50 82 ALA A CA 1
ATOM 631 C C . ALA A 1 82 ? -8.218 -19.247 17.924 1.00 64.50 82 ALA A C 1
ATOM 633 O O . ALA A 1 82 ? -7.901 -18.052 17.916 1.00 64.50 82 ALA A O 1
ATOM 634 N N . PRO A 1 83 ? -9.504 -19.651 17.942 1.00 64.06 83 PRO A N 1
ATOM 635 C CA . PRO A 1 83 ? -10.617 -18.712 17.905 1.00 64.06 83 PRO A CA 1
ATOM 636 C C . PRO A 1 83 ? -10.454 -17.670 19.009 1.00 64.06 83 PRO A C 1
ATOM 638 O O . PRO A 1 83 ? -10.383 -18.012 20.189 1.00 64.06 83 PRO A O 1
ATOM 641 N N . ILE A 1 84 ? -10.360 -16.401 18.620 1.00 66.50 84 ILE A N 1
ATOM 642 C CA . ILE A 1 84 ? -10.399 -15.298 19.574 1.00 66.50 84 ILE A CA 1
ATOM 643 C C . ILE A 1 84 ? -11.817 -15.284 20.143 1.00 66.50 84 ILE A C 1
ATOM 645 O O . ILE A 1 84 ? -12.778 -15.280 19.372 1.00 66.50 84 ILE A O 1
ATOM 649 N N . GLU A 1 85 ? -11.952 -15.285 21.469 1.00 68.56 85 GLU A N 1
ATOM 650 C CA . GLU A 1 85 ? -13.247 -15.077 22.116 1.00 68.56 85 GLU A CA 1
ATOM 651 C C . GLU A 1 85 ? -13.818 -13.737 21.642 1.00 68.56 85 GLU A C 1
ATOM 653 O O . GLU A 1 85 ? -13.326 -12.661 21.988 1.00 68.56 85 GLU A O 1
ATOM 658 N N . THR A 1 86 ? -14.836 -13.796 20.785 1.00 66.31 86 THR A N 1
ATOM 659 C CA . THR A 1 86 ? -15.548 -12.602 20.347 1.00 66.31 86 THR A CA 1
ATOM 660 C C . THR A 1 86 ? -16.431 -12.138 21.498 1.00 66.31 86 THR A C 1
ATOM 662 O O . THR A 1 86 ? -17.291 -12.915 21.927 1.00 66.31 86 THR A O 1
ATOM 665 N N . PRO A 1 87 ? -16.263 -10.905 22.006 1.00 68.19 87 PRO A N 1
ATOM 666 C CA . PRO A 1 87 ? -17.143 -10.392 23.042 1.00 68.19 87 PRO A CA 1
ATOM 667 C C . PRO A 1 87 ? -18.592 -10.436 22.549 1.00 68.19 87 PRO A C 1
ATOM 669 O O . PRO A 1 87 ? -18.888 -10.041 21.420 1.00 68.19 87 PRO A O 1
ATOM 672 N N . LEU A 1 88 ? -19.492 -10.931 23.400 1.00 68.19 88 LEU A N 1
ATOM 673 C CA . LEU A 1 88 ? -20.929 -10.943 23.139 1.00 68.19 88 LEU A CA 1
ATOM 674 C C . LEU A 1 88 ? -21.448 -9.500 23.193 1.00 68.19 88 LEU A C 1
ATOM 676 O O . LEU A 1 88 ? -21.826 -9.004 24.251 1.00 68.19 88 LEU A O 1
ATOM 680 N N . LEU A 1 89 ? -21.425 -8.808 22.055 1.00 72.12 89 LEU A N 1
ATOM 681 C CA . LEU A 1 89 ? -22.122 -7.537 21.880 1.00 72.12 89 LEU A CA 1
ATOM 682 C C . LEU A 1 89 ? -23.545 -7.790 21.382 1.00 72.12 89 LEU A C 1
ATOM 684 O O . LEU A 1 89 ? -23.784 -8.685 20.570 1.00 72.12 89 LEU A O 1
ATOM 688 N N . THR A 1 90 ? -24.486 -6.959 21.831 1.00 82.06 90 THR A N 1
ATOM 689 C CA . THR A 1 90 ? -25.774 -6.825 21.147 1.00 82.06 90 THR A CA 1
ATOM 690 C C . THR A 1 90 ? -25.527 -6.325 19.722 1.00 82.06 90 THR A C 1
ATOM 692 O O . THR A 1 90 ? -24.585 -5.567 19.478 1.00 82.06 90 THR A O 1
ATOM 695 N N . GLU A 1 91 ? -26.368 -6.731 18.772 1.00 80.81 91 GLU A N 1
ATOM 696 C CA . GLU A 1 91 ? -26.253 -6.320 17.364 1.00 80.81 91 GLU A CA 1
ATOM 697 C C . GLU A 1 91 ? -26.177 -4.785 17.216 1.00 80.81 91 GLU A C 1
ATOM 699 O O . GLU A 1 91 ? -25.332 -4.245 16.497 1.00 80.81 91 GLU A O 1
ATOM 704 N N . GLU A 1 92 ? -26.992 -4.068 17.990 1.00 82.69 92 GLU A N 1
ATOM 705 C CA . GLU A 1 92 ? -27.004 -2.605 18.050 1.00 82.69 92 GLU A CA 1
ATOM 706 C C . GLU A 1 92 ? -25.709 -2.018 18.646 1.00 82.69 92 GLU A C 1
ATOM 708 O O . GLU A 1 92 ? -25.171 -1.030 18.146 1.00 82.69 92 GLU A O 1
ATOM 713 N N . GLY A 1 93 ? -25.150 -2.641 19.688 1.00 83.94 93 GLY A N 1
ATOM 714 C CA . GLY A 1 93 ? -23.882 -2.210 20.281 1.00 83.94 93 GLY A CA 1
ATOM 715 C C . GLY A 1 93 ? -22.696 -2.408 19.332 1.00 83.94 93 GLY A C 1
ATOM 716 O O . GLY A 1 93 ? -21.815 -1.549 19.241 1.00 83.94 93 GLY A O 1
ATOM 717 N N . TYR A 1 94 ? -22.693 -3.511 18.580 1.00 85.38 94 TYR A N 1
ATOM 718 C CA . TYR A 1 94 ? -21.653 -3.814 17.598 1.00 85.38 94 TYR A CA 1
ATOM 719 C C . TYR A 1 94 ? -21.643 -2.807 16.444 1.00 85.38 94 TYR A C 1
ATOM 721 O O . TYR A 1 94 ? -20.601 -2.225 16.136 1.00 85.38 94 TYR A O 1
ATOM 729 N N . THR A 1 95 ? -22.803 -2.563 15.833 1.00 88.88 95 THR A N 1
ATOM 730 C CA . THR A 1 95 ? -22.930 -1.657 14.680 1.00 88.88 95 THR A CA 1
ATOM 731 C C . THR A 1 95 ? -22.540 -0.219 15.027 1.00 88.88 95 THR A C 1
ATOM 733 O O . THR A 1 95 ? -21.758 0.393 14.296 1.00 88.88 95 THR A O 1
ATOM 736 N N . ASN A 1 96 ? -22.986 0.296 16.177 1.00 89.56 96 ASN A N 1
ATOM 737 C CA . ASN A 1 96 ? -22.626 1.636 16.652 1.00 89.56 96 ASN A CA 1
ATOM 738 C C . ASN A 1 96 ? -21.119 1.778 16.928 1.00 89.56 96 ASN A C 1
ATOM 740 O O . ASN A 1 96 ? -20.500 2.782 16.557 1.00 89.56 96 ASN A O 1
ATOM 744 N N . THR A 1 97 ? -20.506 0.757 17.533 1.00 88.25 97 THR A N 1
ATOM 745 C CA . THR A 1 97 ? -19.062 0.740 17.817 1.00 88.25 97 THR A CA 1
ATOM 746 C C . THR A 1 97 ? -18.242 0.684 16.529 1.00 88.25 97 THR A C 1
ATOM 748 O O . THR A 1 97 ? -17.257 1.415 16.386 1.00 88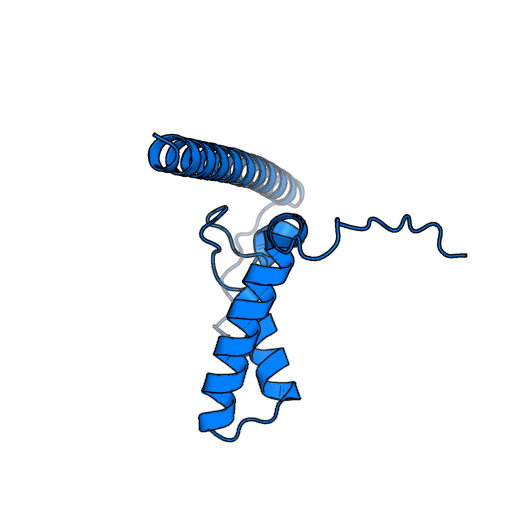.25 97 THR A O 1
ATOM 751 N N . LEU A 1 98 ? -18.657 -0.145 15.567 1.00 88.56 98 LEU A N 1
ATOM 752 C CA . LEU A 1 98 ? -18.006 -0.258 14.265 1.00 88.56 98 LEU A CA 1
ATOM 753 C C . LEU A 1 98 ? -18.080 1.066 13.500 1.00 88.56 98 LEU A C 1
ATOM 755 O O . LEU A 1 98 ? -17.055 1.553 13.027 1.00 88.56 98 LEU A O 1
ATOM 759 N N . LEU A 1 99 ? -19.265 1.676 13.422 1.00 91.94 99 LEU A N 1
ATOM 760 C CA . LEU A 1 99 ? -19.456 2.943 12.718 1.00 91.94 99 LEU A CA 1
ATOM 761 C C . LEU A 1 99 ? -18.594 4.058 13.319 1.00 91.94 99 LEU A C 1
ATOM 763 O O . LEU A 1 99 ? -17.882 4.746 12.586 1.00 91.94 99 LEU A O 1
ATOM 767 N N . SER A 1 100 ? -18.605 4.188 14.647 1.00 93.50 100 SER A N 1
ATOM 768 C CA . SER A 1 100 ? -17.786 5.174 15.363 1.00 93.50 100 SER A CA 1
ATOM 769 C C . SER A 1 100 ? -16.296 4.966 15.077 1.00 93.50 100 SER A C 1
ATOM 771 O O . SER A 1 100 ? -15.565 5.912 14.784 1.00 93.50 100 SER A O 1
ATOM 773 N N . SER A 1 101 ? -15.848 3.708 15.088 1.00 91.50 101 SER A N 1
ATOM 774 C CA . SER A 1 101 ? -14.456 3.347 14.801 1.00 91.50 101 SER A CA 1
ATOM 775 C C . SER A 1 101 ? -14.057 3.693 13.362 1.00 91.50 101 SER A C 1
ATOM 777 O O . SER A 1 101 ? -12.988 4.260 13.139 1.00 91.50 101 SER A O 1
ATOM 779 N N . LEU A 1 102 ? -14.925 3.415 12.383 1.00 93.56 102 LEU A N 1
ATOM 780 C CA . LEU A 1 102 ? -14.690 3.746 10.974 1.00 93.56 102 LEU A CA 1
ATOM 781 C C . LEU A 1 102 ? -14.627 5.259 10.734 1.00 93.56 102 LEU A C 1
ATOM 783 O O . LEU A 1 102 ? -13.789 5.720 9.959 1.00 93.56 102 LEU A O 1
ATOM 787 N N . GLN A 1 103 ? -15.467 6.042 11.415 1.00 95.38 103 GLN A N 1
ATOM 788 C CA . GLN A 1 103 ? -15.439 7.505 11.334 1.00 95.38 103 GLN A CA 1
ATOM 789 C C . GLN A 1 103 ? -14.123 8.077 11.875 1.00 95.38 103 GLN A C 1
ATOM 791 O O . GLN A 1 103 ? -13.487 8.900 11.212 1.00 95.38 103 GLN A O 1
ATOM 796 N N . VAL A 1 104 ? -13.678 7.605 13.045 1.00 95.69 104 VAL A N 1
ATOM 797 C CA . VAL A 1 104 ? -12.387 8.001 13.630 1.00 95.69 104 VAL A CA 1
ATOM 798 C C . VAL A 1 104 ? -11.240 7.648 12.686 1.00 95.69 104 VAL A C 1
ATOM 800 O O . VAL A 1 104 ? -10.380 8.485 12.406 1.00 95.69 104 VAL A O 1
ATOM 803 N N . LEU A 1 105 ? -11.258 6.434 12.141 1.00 94.25 105 LEU A N 1
ATOM 804 C CA . LEU A 1 105 ? -10.248 5.946 11.212 1.00 94.25 105 LEU A CA 1
ATOM 805 C C . LEU A 1 105 ? -10.184 6.794 9.936 1.00 94.25 105 LEU A C 1
ATOM 807 O O . LEU A 1 105 ? -9.104 7.207 9.510 1.00 94.25 105 LEU A O 1
ATOM 811 N N . GLN A 1 106 ? -11.338 7.115 9.350 1.00 94.19 106 GLN A N 1
ATOM 812 C CA . GLN A 1 106 ? -11.422 7.985 8.179 1.00 94.19 106 GLN A CA 1
ATOM 813 C C . GLN A 1 106 ? -10.840 9.372 8.470 1.00 94.19 106 GLN A C 1
ATOM 815 O O . GLN A 1 106 ? -10.098 9.916 7.645 1.00 94.19 106 GLN A O 1
ATOM 820 N N . GLN A 1 107 ? -11.151 9.937 9.637 1.00 96.31 107 GLN A N 1
ATOM 821 C CA . GLN A 1 107 ? -10.631 11.237 10.039 1.00 96.31 107 GLN A CA 1
ATOM 822 C C . GLN A 1 107 ? -9.104 11.206 10.169 1.00 96.31 107 GLN A C 1
ATOM 824 O O . GLN A 1 107 ? -8.424 12.065 9.609 1.00 96.31 107 GLN A O 1
ATOM 829 N N . GLN A 1 108 ? -8.554 10.177 10.817 1.00 96.25 108 GLN A N 1
ATOM 830 C CA . GLN A 1 108 ? -7.107 9.998 10.955 1.00 96.25 108 GLN A CA 1
ATOM 831 C C . GLN A 1 108 ? -6.405 9.859 9.599 1.00 96.25 108 GLN A C 1
ATOM 833 O O . GLN A 1 108 ? -5.375 10.496 9.378 1.00 96.25 108 GLN A O 1
ATOM 838 N N . ILE A 1 109 ? -6.967 9.078 8.667 1.00 94.69 109 ILE A N 1
ATOM 839 C CA . ILE A 1 109 ? -6.426 8.947 7.304 1.00 94.69 109 ILE A CA 1
ATOM 840 C C . ILE A 1 109 ? -6.348 10.314 6.627 1.00 94.69 109 ILE A C 1
ATOM 842 O O . ILE A 1 109 ? -5.302 10.668 6.082 1.00 94.69 109 ILE A O 1
ATOM 846 N N . ARG A 1 110 ? -7.437 11.090 6.663 1.00 94.88 110 ARG A N 1
ATOM 847 C CA . ARG A 1 110 ? -7.498 12.412 6.023 1.00 94.88 110 ARG A CA 1
ATOM 848 C C . ARG A 1 110 ? -6.483 13.377 6.624 1.00 94.88 110 ARG A C 1
ATOM 850 O O . ARG A 1 110 ? -5.750 14.017 5.876 1.00 94.88 110 ARG A O 1
ATOM 857 N N . THR A 1 111 ? -6.390 13.437 7.952 1.00 96.38 111 THR A N 1
ATOM 858 C CA . THR A 1 111 ? -5.407 14.282 8.644 1.00 96.38 111 THR A CA 1
ATOM 859 C C . THR A 1 111 ? -3.974 13.891 8.287 1.00 96.38 111 THR A C 1
ATOM 861 O O . THR A 1 111 ? -3.152 14.762 8.000 1.00 96.38 111 THR A O 1
ATOM 864 N N . ASN A 1 112 ? -3.672 12.592 8.243 1.00 95.50 112 ASN A N 1
ATOM 865 C CA . ASN A 1 112 ? -2.340 12.117 7.880 1.00 95.50 112 ASN A CA 1
ATOM 866 C C . ASN A 1 112 ? -1.999 12.458 6.426 1.00 95.50 112 ASN A C 1
ATOM 868 O O . ASN A 1 112 ? -0.908 12.965 6.174 1.00 95.50 112 ASN A O 1
ATOM 872 N N . LEU A 1 113 ? -2.931 12.249 5.490 1.00 93.38 113 LEU A N 1
ATOM 873 C CA . LEU A 1 113 ? -2.738 12.610 4.085 1.00 93.38 113 LEU A CA 1
ATOM 874 C C . LEU A 1 113 ? -2.458 14.105 3.922 1.00 93.38 113 LEU A C 1
ATOM 876 O O . LEU A 1 113 ? -1.491 14.453 3.245 1.00 93.38 113 LEU A O 1
ATOM 880 N N . GLN A 1 114 ? -3.231 14.964 4.590 1.00 95.31 114 GLN A N 1
ATOM 881 C CA . GLN A 1 114 ? -3.014 16.411 4.562 1.00 95.31 114 GLN A CA 1
ATOM 882 C C . GLN A 1 114 ? -1.621 16.771 5.094 1.00 95.31 114 GLN A C 1
ATOM 884 O O . GLN A 1 114 ? -0.852 17.450 4.422 1.00 95.31 114 GLN A O 1
ATOM 889 N N . SER A 1 115 ? -1.234 16.225 6.252 1.00 94.31 115 SER A N 1
ATOM 890 C CA . SER A 1 115 ? 0.094 16.470 6.825 1.00 94.31 115 SER A CA 1
ATOM 891 C C . SER A 1 115 ? 1.228 16.029 5.893 1.00 94.31 115 SER A C 1
ATOM 893 O O . SER A 1 115 ? 2.250 16.708 5.788 1.00 94.31 115 SER A O 1
ATOM 895 N N . GLN A 1 116 ? 1.080 14.892 5.205 1.00 91.88 116 GLN A N 1
ATOM 896 C CA . GLN A 1 116 ? 2.085 14.430 4.244 1.00 91.88 116 GLN A CA 1
ATOM 897 C C . GLN A 1 116 ? 2.135 15.307 2.989 1.00 91.88 116 GLN A C 1
ATOM 899 O O . GLN A 1 116 ? 3.228 15.560 2.479 1.00 91.88 116 GLN A O 1
ATOM 904 N N . GLN A 1 117 ? 0.990 15.811 2.520 1.00 90.69 117 GLN A N 1
ATOM 905 C CA . GLN A 1 117 ? 0.935 16.786 1.430 1.00 90.69 117 GLN A CA 1
ATOM 906 C C . GLN A 1 117 ? 1.665 18.076 1.813 1.00 90.69 117 GLN A C 1
ATOM 908 O O . GLN A 1 117 ? 2.544 18.516 1.072 1.00 90.69 117 GLN A O 1
ATOM 913 N N . ASP A 1 118 ? 1.392 18.626 2.996 1.00 93.88 118 ASP A N 1
ATOM 914 C CA . ASP A 1 118 ? 2.016 19.864 3.478 1.00 93.88 118 ASP A CA 1
ATOM 915 C C . ASP A 1 118 ? 3.543 19.717 3.609 1.00 93.88 118 ASP A C 1
ATOM 917 O O . ASP A 1 118 ? 4.314 20.584 3.181 1.00 93.88 118 ASP A O 1
ATOM 921 N N . LYS A 1 119 ? 4.010 18.572 4.128 1.00 91.62 119 LYS A N 1
ATOM 922 C CA . LYS A 1 119 ? 5.443 18.230 4.189 1.00 91.62 119 LYS A CA 1
ATOM 923 C C . LYS A 1 119 ? 6.072 18.160 2.801 1.00 91.62 119 LYS A C 1
ATOM 925 O O . LYS A 1 119 ? 7.177 18.667 2.599 1.00 91.62 119 LYS A O 1
ATOM 930 N N . GLN A 1 120 ? 5.388 17.534 1.844 1.00 87.25 120 GLN A N 1
ATOM 931 C CA . GLN A 1 120 ? 5.883 17.419 0.476 1.00 87.25 120 GLN A CA 1
ATOM 932 C C . GLN A 1 120 ? 5.964 18.788 -0.207 1.00 87.25 120 GLN A C 1
ATOM 934 O O . GLN A 1 120 ? 6.983 19.085 -0.830 1.00 87.25 120 GLN A O 1
ATOM 939 N N . HIS A 1 121 ? 4.948 19.637 -0.039 1.00 88.50 121 HIS A N 1
ATOM 940 C CA . HIS A 1 121 ? 4.949 21.015 -0.532 1.00 88.50 121 HIS A CA 1
ATOM 941 C C . HIS A 1 121 ? 6.096 21.835 0.064 1.00 88.50 121 HIS A C 1
ATOM 943 O O . HIS A 1 121 ? 6.841 22.476 -0.675 1.00 88.50 121 HIS A O 1
ATOM 949 N N . THR A 1 122 ? 6.296 21.755 1.381 1.00 92.62 122 THR A N 1
ATOM 950 C CA . THR A 1 122 ? 7.377 22.475 2.070 1.00 92.62 122 THR A CA 1
ATOM 951 C C . THR A 1 122 ? 8.751 22.059 1.543 1.00 92.62 122 THR A C 1
ATOM 953 O O . THR A 1 122 ? 9.567 22.915 1.212 1.00 92.62 122 THR A O 1
ATOM 956 N N . ARG A 1 123 ? 8.988 20.748 1.385 1.00 87.81 123 ARG A N 1
ATOM 957 C CA . ARG A 1 123 ? 10.249 20.204 0.853 1.00 87.81 123 ARG A CA 1
ATOM 958 C C . ARG A 1 123 ? 10.515 20.611 -0.600 1.00 87.81 123 ARG A C 1
ATOM 960 O O . ARG A 1 123 ? 11.664 20.803 -0.986 1.00 87.81 123 ARG A O 1
ATOM 967 N N . LEU A 1 124 ? 9.474 20.695 -1.427 1.00 84.94 124 LEU A N 1
ATOM 968 C CA . LEU A 1 124 ? 9.609 21.164 -2.808 1.00 84.94 124 LEU A CA 1
ATOM 969 C C . LEU A 1 124 ? 9.985 22.649 -2.842 1.00 84.94 124 LEU A C 1
ATOM 971 O O . LEU A 1 124 ? 10.910 23.026 -3.558 1.00 84.94 124 LEU A O 1
ATOM 975 N N . ASN A 1 125 ? 9.324 23.467 -2.022 1.00 83.56 125 ASN A N 1
ATOM 976 C CA . ASN A 1 125 ? 9.581 24.904 -1.958 1.00 83.56 125 ASN A CA 1
ATOM 977 C C . ASN A 1 125 ? 10.987 25.216 -1.421 1.00 83.56 125 ASN A C 1
ATOM 979 O O . ASN A 1 125 ? 11.659 26.082 -1.972 1.00 83.56 125 ASN A O 1
ATOM 983 N N . SER A 1 126 ? 11.470 24.479 -0.414 1.00 79.81 126 SER A N 1
ATOM 984 C CA . SER A 1 126 ? 12.821 24.666 0.139 1.00 79.81 126 SER A CA 1
ATOM 985 C C . SER A 1 126 ? 13.945 24.288 -0.829 1.00 79.81 126 SER A C 1
ATOM 987 O O . SER A 1 126 ? 15.038 24.816 -0.714 1.00 79.81 126 SER A O 1
ATOM 989 N N . ASN A 1 127 ? 13.695 23.371 -1.768 1.00 69.31 127 ASN A N 1
ATOM 990 C CA . ASN A 1 127 ? 14.681 22.942 -2.766 1.00 69.31 127 ASN A CA 1
ATOM 991 C C . ASN A 1 127 ? 14.707 23.832 -4.024 1.00 69.31 127 ASN A C 1
ATOM 993 O O . ASN A 1 127 ? 15.472 23.551 -4.944 1.00 69.31 127 ASN A O 1
ATOM 997 N N . THR A 1 128 ? 13.830 24.837 -4.100 1.00 63.75 128 THR A N 1
ATOM 998 C CA . THR A 1 128 ? 13.711 25.751 -5.251 1.00 63.75 128 THR A CA 1
ATOM 999 C C . THR A 1 128 ? 14.293 27.145 -4.947 1.00 63.75 128 THR A C 1
ATOM 1001 O O . THR A 1 128 ? 14.286 28.005 -5.824 1.00 63.75 128 THR A O 1
ATOM 1004 N N . MET A 1 129 ? 14.804 27.366 -3.727 1.00 48.97 129 MET A N 1
ATOM 1005 C CA . MET A 1 129 ? 15.617 28.530 -3.334 1.00 48.97 129 MET A CA 1
ATOM 1006 C C . MET A 1 129 ? 17.092 28.146 -3.261 1.00 48.97 129 MET A C 1
ATOM 1008 O O . MET A 1 129 ? 17.924 29.023 -3.574 1.00 48.97 129 MET A O 1
#

Radius of gyration: 19.68 Å; chains: 1; bounding box: 44×49×47 Å

pLDDT: mean 88.43, std 9.53, range [48.97, 97.0]

Sequence (129 aa):
MTGIALHHTTSRNPKANGQSERINTSLKATILSLADHKVDFDLAVAVHKSFYNGTKHSSHGFTPDIVHFGRNLSLIFDTITAPIETPLLTEEGYTNTLLSSLQVLQQQIRTNLQSQQDKQHTRLNSNTM

Organism: Trichonephila clavipes (NCBI:txid2585209)

Secondary structure (DSSP, 8-state):
---PPP--PPTT-GGGGHHHHHHHHHHHHHHHHHHTTT--HHHHHHHHHHHHHHSPPTTTSS-HHHHHHSSPPPPTT---PPPP------HHHHHHHHHHHHHHHHHHHHHHHHHHHHHHHHHHHHT--

Foldseek 3Di:
DPPDDDDDDDPPCCVVVVVVVVLVVQLVVQQVVVVVVVDDNVVSNLLSVLPQQQDQDQLQRDGVCCVPPVDHDDGPPDDPDDDDPDPDDDPVRVVVVSVVSNVVSVVSSVVSNVVVVVVVVVVVVVVVD